Protein AF-A0A2D8UCQ5-F1 (afdb_monomer)

Mean predicted aligned error: 10.44 Å

Sequence (122 aa):
GGIGGFHECLVKYGGLVEGKDFWSERLPDDHPVFSSYFEFKGGAPTSTRGTSSNKNQNAWSYTTGHFIKDRLVGISFSLGLGFTESSDGQDKLRQMQMAINVIVYALTQEGSMTQRLMQMVN

Nearest PDB structures (foldseek):
  8sgc-assembly1_P  TM=3.216E-01  e=6.161E+00  Homo sapiens
  7ylx-assembly1_p  TM=2.493E-01  e=4.476E+00  Saccharomyces cerevisiae
  2dbc-assembly1_A  TM=2.271E-01  e=5.780E+00  Mus musculus
  8i6j-assembly1_Q  TM=2.380E-01  e=7.001E+00  Homo sapiens

Solvent-accessible surface area (backbone atoms only — not comparable to full-atom values): 7426 Å² total; per-residue (Å²): 130,60,68,76,84,44,42,67,53,38,37,75,76,60,72,43,45,80,82,73,36,30,49,73,46,69,55,59,49,81,40,62,53,31,53,52,72,51,82,36,89,79,18,76,80,72,59,84,85,69,100,67,98,51,100,77,65,64,63,48,80,49,41,31,34,28,32,47,69,92,36,81,78,44,75,38,48,78,71,52,90,59,89,60,88,62,94,51,71,68,56,54,53,56,52,51,47,49,52,51,8,48,51,47,32,62,43,61,37,92,86,18,70,55,44,54,51,56,64,71,76,109

pLDDT: mean 71.99, std 17.53, range [37.88, 93.0]

Foldseek 3Di:
DACVVCVCVCVVVVVDDEPAFKYKDFDAQPHCLCVLPDHDRRHQDDDDPDPDDDPPCPVFPGWMFIDGNNDGPDIDGSVGLPPPDDVDCVSPVSSVVSVVSNVSCQCPPPPHPNVVVVVVVD

Structure (mmCIF, N/CA/C/O backbone):
data_AF-A0A2D8UCQ5-F1
#
_entry.id   AF-A0A2D8UCQ5-F1
#
loop_
_atom_site.group_PDB
_atom_site.id
_atom_site.type_symbol
_atom_site.label_atom_id
_atom_site.label_alt_id
_atom_site.label_comp_id
_atom_site.label_asym_id
_atom_site.label_entity_id
_atom_site.label_seq_id
_atom_site.pdbx_PDB_ins_code
_atom_site.Cartn_x
_atom_site.Cartn_y
_atom_site.Cartn_z
_atom_site.occupancy
_atom_site.B_iso_or_equiv
_atom_site.auth_seq_id
_atom_site.auth_comp_id
_atom_site.auth_asym_id
_atom_site.auth_atom_id
_atom_site.pdbx_PDB_model_num
ATOM 1 N N . GLY A 1 1 ? 10.196 1.320 7.781 1.00 39.81 1 GLY A N 1
ATOM 2 C CA . GLY A 1 1 ? 9.464 2.135 8.765 1.00 39.81 1 GLY A CA 1
ATOM 3 C C . GLY A 1 1 ? 7.995 1.902 8.529 1.00 39.81 1 GLY A C 1
ATOM 4 O O . GLY A 1 1 ? 7.581 2.065 7.395 1.00 39.81 1 GLY A O 1
ATOM 5 N N . GLY A 1 2 ? 7.264 1.440 9.541 1.00 56.84 2 GLY A N 1
ATOM 6 C CA . GLY A 1 2 ? 5.843 1.088 9.429 1.00 56.84 2 GLY A CA 1
ATOM 7 C C . GLY A 1 2 ? 4.969 1.866 10.414 1.00 56.84 2 GLY A C 1
ATOM 8 O O . GLY A 1 2 ? 5.474 2.750 11.110 1.00 56.84 2 GLY A O 1
ATOM 9 N N . ILE A 1 3 ? 3.681 1.500 10.495 1.00 59.97 3 ILE A N 1
ATOM 10 C CA . ILE A 1 3 ? 2.649 2.080 11.389 1.00 59.97 3 ILE A CA 1
ATOM 11 C C .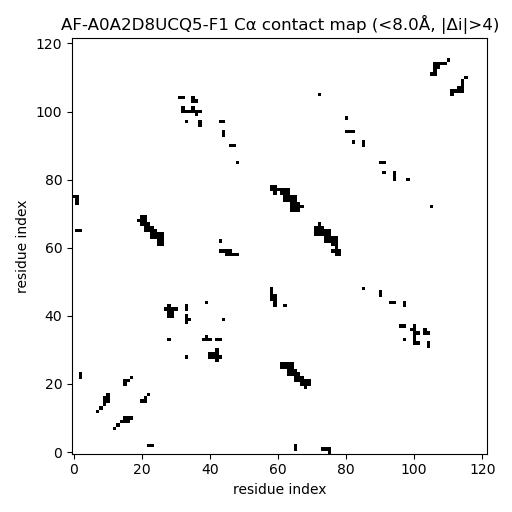 ILE A 1 3 ? 3.138 2.360 12.821 1.00 59.97 3 ILE A C 1
ATOM 13 O O . ILE A 1 3 ? 2.656 3.303 13.439 1.00 59.97 3 ILE A O 1
ATOM 17 N N . GLY A 1 4 ? 4.118 1.609 13.339 1.00 64.06 4 GLY A N 1
ATOM 18 C CA . GLY A 1 4 ? 4.691 1.818 14.674 1.00 64.06 4 GLY A CA 1
ATOM 19 C C . GLY A 1 4 ? 5.163 3.252 14.957 1.00 64.06 4 GLY A C 1
ATOM 20 O O . GLY A 1 4 ? 5.010 3.720 16.078 1.00 64.06 4 GLY A O 1
ATOM 21 N N . GLY A 1 5 ? 5.644 3.994 13.950 1.00 71.25 5 GLY A N 1
ATOM 22 C CA . GLY A 1 5 ? 6.020 5.409 14.115 1.00 71.25 5 GLY A CA 1
ATOM 23 C C . GLY A 1 5 ? 4.834 6.366 14.300 1.00 71.25 5 GLY A C 1
ATOM 24 O O . GLY A 1 5 ? 5.012 7.484 14.770 1.00 71.25 5 GLY A O 1
ATOM 25 N N . PHE A 1 6 ? 3.625 5.924 13.953 1.00 78.19 6 PHE A N 1
ATOM 26 C CA . PHE A 1 6 ? 2.377 6.676 14.090 1.00 78.19 6 PHE A CA 1
ATOM 27 C C . PHE A 1 6 ? 1.466 6.102 15.179 1.00 78.19 6 PHE A C 1
ATOM 29 O O . PHE A 1 6 ? 0.379 6.636 15.382 1.00 78.19 6 PHE A O 1
ATOM 36 N N . HIS A 1 7 ? 1.887 5.046 15.885 1.00 84.56 7 HIS A N 1
ATOM 37 C CA . HIS A 1 7 ? 1.057 4.340 16.862 1.00 84.56 7 HIS A CA 1
ATOM 38 C C . HIS A 1 7 ? 0.501 5.288 17.933 1.00 84.56 7 HIS A C 1
ATOM 40 O O . HIS A 1 7 ? -0.712 5.335 18.130 1.00 84.56 7 HIS A O 1
ATOM 46 N N . GLU A 1 8 ? 1.359 6.104 18.564 1.00 84.94 8 GLU A N 1
ATOM 47 C CA . GLU A 1 8 ? 0.907 7.085 19.563 1.00 84.94 8 GLU A CA 1
ATOM 48 C C . GLU A 1 8 ? -0.153 8.017 18.970 1.00 84.94 8 GLU A C 1
ATOM 50 O O . GLU A 1 8 ? -1.185 8.260 19.592 1.00 84.94 8 GLU A O 1
ATOM 55 N N . CYS A 1 9 ? 0.058 8.496 17.745 1.00 85.62 9 CYS A N 1
ATOM 56 C CA . CYS A 1 9 ? -0.873 9.412 17.107 1.00 85.62 9 CYS A CA 1
ATOM 57 C C . CYS A 1 9 ? -2.221 8.757 16.783 1.00 85.62 9 CYS A C 1
ATOM 59 O O . CYS A 1 9 ? -3.266 9.369 17.001 1.00 85.62 9 CYS A O 1
ATOM 61 N N . LEU A 1 10 ? -2.209 7.516 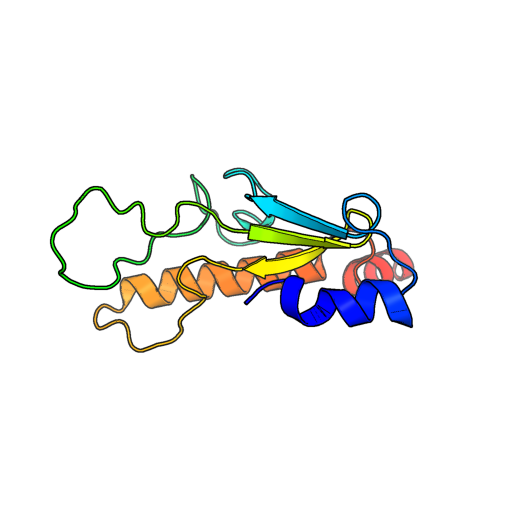16.290 1.00 87.25 10 LEU A N 1
ATOM 62 C CA . LEU A 1 10 ? -3.416 6.763 15.946 1.00 87.25 10 LEU A CA 1
ATOM 63 C C . LEU A 1 10 ? -4.267 6.472 17.186 1.00 87.25 10 LEU A C 1
ATOM 65 O O . LEU A 1 10 ? -5.486 6.635 17.139 1.00 87.25 10 LEU A O 1
ATOM 69 N N . VAL A 1 11 ? -3.630 6.118 18.302 1.00 90.94 11 VAL A N 1
ATOM 70 C CA . VAL A 1 11 ? -4.325 5.843 19.564 1.00 90.94 11 VAL A CA 1
ATOM 71 C C . VAL A 1 11 ? -4.794 7.140 20.225 1.00 90.94 11 VAL A C 1
ATOM 73 O O . VAL A 1 11 ? -5.982 7.319 20.480 1.00 90.94 11 VAL A O 1
ATOM 76 N N . LYS A 1 12 ? -3.877 8.079 20.476 1.00 89.06 12 LYS A N 1
ATOM 77 C CA . LYS A 1 12 ? -4.130 9.272 21.299 1.00 89.06 12 LYS A CA 1
ATOM 78 C C . LYS A 1 12 ? -4.951 10.343 20.590 1.00 89.06 12 LYS A C 1
ATOM 80 O O . LYS A 1 12 ? -5.782 10.984 21.226 1.00 89.06 12 LYS A O 1
ATOM 85 N N . TYR A 1 13 ? -4.707 10.557 19.299 1.00 89.69 13 TYR A N 1
ATOM 86 C CA . TYR A 1 13 ? -5.376 11.607 18.521 1.00 89.69 13 TYR A CA 1
ATOM 87 C C . TYR A 1 13 ? -6.405 11.043 17.540 1.00 89.69 13 TYR A C 1
ATOM 89 O O . TYR A 1 13 ? -7.387 11.715 17.238 1.00 89.69 13 TYR A O 1
ATOM 97 N N . GLY A 1 14 ? -6.206 9.815 17.057 1.00 86.06 14 GLY A N 1
ATOM 98 C CA . GLY A 1 14 ? -7.158 9.130 16.182 1.00 86.06 14 GLY A CA 1
ATOM 99 C C . GLY A 1 14 ? -8.271 8.381 16.920 1.00 86.06 14 GLY A C 1
ATOM 100 O O . GLY A 1 14 ? -9.279 8.053 16.296 1.00 86.06 14 GLY A O 1
ATOM 101 N N . GLY A 1 15 ? -8.102 8.101 18.220 1.00 91.69 15 GLY A N 1
ATOM 102 C CA . GLY A 1 15 ? -9.046 7.300 19.006 1.00 91.69 15 GLY A CA 1
ATOM 103 C C . GLY A 1 15 ? -9.179 5.856 18.510 1.00 91.69 15 GLY A C 1
ATOM 104 O O . GLY A 1 15 ? -10.229 5.244 18.694 1.00 91.69 15 GLY A O 1
ATOM 105 N N . LEU A 1 16 ? -8.153 5.339 17.828 1.00 92.94 16 LEU A N 1
ATOM 106 C CA . LEU A 1 16 ? -8.155 4.017 17.207 1.00 92.94 16 LEU A CA 1
ATOM 107 C C . LEU A 1 16 ? -7.527 2.971 18.133 1.00 92.94 16 LEU A C 1
ATOM 109 O O . LEU A 1 16 ? -6.592 3.266 18.876 1.00 92.94 16 LEU A O 1
ATOM 113 N N . VAL A 1 17 ? -8.001 1.731 18.043 1.00 91.88 17 VAL A N 1
ATOM 114 C CA . VAL A 1 17 ? -7.488 0.597 18.822 1.00 91.88 17 VAL A CA 1
ATOM 115 C C . VAL A 1 17 ? -6.656 -0.330 17.934 1.00 91.88 17 VAL A C 1
ATOM 117 O O . VAL A 1 17 ? -7.116 -0.774 16.882 1.00 91.88 17 VAL A O 1
ATOM 120 N N . GLU A 1 18 ? -5.432 -0.653 18.357 1.00 89.25 18 GLU A N 1
ATOM 121 C CA . GLU A 1 18 ? -4.577 -1.613 17.645 1.00 89.25 18 GLU A CA 1
ATOM 122 C C . GLU A 1 18 ? -5.216 -3.008 17.611 1.00 89.25 18 GLU A C 1
ATOM 124 O O . GLU A 1 18 ? -5.843 -3.446 18.575 1.00 89.25 18 GLU A O 1
ATOM 129 N N . GLY A 1 19 ? -5.089 -3.704 16.482 1.00 88.38 19 GLY A N 1
ATOM 130 C CA . GLY A 1 19 ? -5.680 -5.025 16.258 1.00 88.38 19 GLY A CA 1
ATOM 131 C C . GLY A 1 19 ? -7.189 -5.007 15.993 1.00 88.38 19 GLY A C 1
ATOM 132 O O . GLY A 1 19 ? -7.745 -6.040 15.636 1.00 88.38 19 GLY A O 1
ATOM 133 N N . LYS A 1 20 ? -7.848 -3.849 16.133 1.00 90.69 20 LYS A N 1
ATOM 134 C CA . LYS A 1 20 ? -9.257 -3.649 15.773 1.00 90.69 20 LYS A CA 1
ATOM 135 C C . LYS A 1 20 ? -9.406 -2.633 14.647 1.00 90.69 20 LYS A C 1
ATOM 137 O O . LYS A 1 20 ? -9.960 -2.938 13.602 1.00 90.69 20 LYS A O 1
ATOM 142 N N . ASP A 1 21 ? -8.923 -1.418 14.876 1.00 92.19 21 ASP A N 1
ATOM 143 C CA . ASP A 1 21 ? -9.068 -0.301 13.948 1.00 92.19 21 ASP A CA 1
ATOM 144 C C . ASP A 1 21 ? -7.819 -0.092 13.095 1.00 92.19 21 ASP A C 1
ATOM 146 O O . ASP A 1 21 ? -7.905 0.528 12.040 1.00 92.19 21 ASP A O 1
ATOM 150 N N . PHE A 1 22 ? -6.655 -0.575 13.535 1.00 93.00 22 PHE A N 1
ATOM 151 C CA . PHE A 1 22 ? -5.442 -0.576 12.725 1.00 93.00 22 PHE A CA 1
ATOM 152 C C . PHE A 1 22 ? -4.548 -1.770 13.049 1.00 93.00 22 PHE A C 1
ATOM 154 O O . PHE A 1 22 ? -4.457 -2.197 14.199 1.00 93.00 22 PHE A O 1
ATOM 161 N N . TRP A 1 23 ? -3.873 -2.305 12.036 1.00 91.75 23 TRP A N 1
ATOM 162 C CA . TRP A 1 23 ? -2.909 -3.394 12.188 1.00 91.75 23 TRP A CA 1
ATOM 163 C C . TRP A 1 23 ? -1.929 -3.408 11.015 1.00 91.75 23 TRP A C 1
ATOM 165 O O . TRP A 1 23 ? -2.022 -2.621 10.070 1.00 91.75 23 TRP A O 1
ATOM 175 N N . SER A 1 24 ? -0.934 -4.282 11.103 1.00 89.12 24 SER A N 1
ATOM 176 C CA . SER A 1 24 ? -0.008 -4.550 10.010 1.00 89.12 24 SER A CA 1
ATOM 177 C C . SER A 1 24 ? 0.080 -6.046 9.788 1.00 89.12 24 SER A C 1
ATOM 179 O O . SER A 1 24 ? 0.202 -6.802 10.748 1.00 89.12 24 SER A O 1
ATOM 181 N N . GLU A 1 25 ? 0.058 -6.470 8.535 1.00 87.44 25 GLU A N 1
ATOM 182 C CA . GLU A 1 25 ? 0.143 -7.884 8.184 1.00 87.44 25 GLU A CA 1
ATOM 183 C C . GLU A 1 25 ? 0.898 -8.081 6.878 1.00 87.44 25 GLU A C 1
ATOM 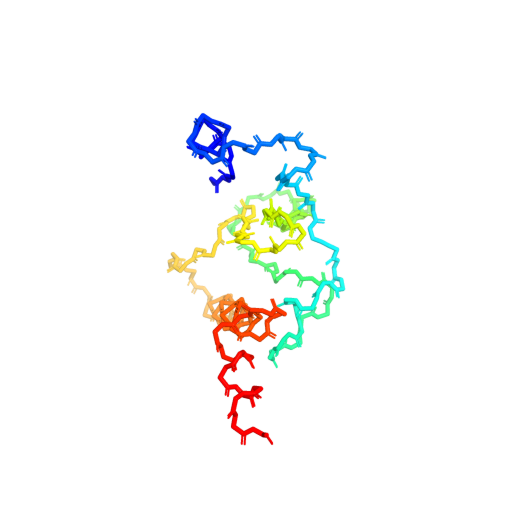185 O O . GLU A 1 25 ? 1.124 -7.143 6.111 1.00 87.44 25 GLU A O 1
ATOM 190 N N . ARG A 1 26 ? 1.324 -9.317 6.628 1.00 84.75 26 ARG A N 1
ATOM 191 C CA . ARG A 1 26 ? 1.906 -9.679 5.341 1.00 84.75 26 ARG A CA 1
ATOM 192 C C . ARG A 1 26 ? 0.804 -9.631 4.282 1.00 84.75 26 ARG A C 1
ATOM 194 O O . ARG A 1 26 ? -0.193 -10.331 4.418 1.00 84.75 26 ARG A O 1
ATOM 201 N N . LEU A 1 27 ? 1.025 -8.874 3.211 1.00 86.00 27 LEU A N 1
ATOM 202 C CA . LEU A 1 27 ? 0.177 -8.956 2.030 1.00 86.00 27 LEU A CA 1
ATOM 203 C C . LEU A 1 27 ? 0.353 -10.332 1.376 1.00 86.00 27 LEU A C 1
ATOM 205 O O . LEU A 1 27 ? 1.500 -10.755 1.173 1.00 86.00 27 LEU A O 1
ATOM 209 N N . PRO A 1 28 ? -0.745 -11.030 1.055 1.00 84.69 28 PRO A N 1
ATOM 210 C CA . PRO A 1 28 ? -0.664 -12.299 0.356 1.00 84.69 28 PRO A CA 1
ATOM 211 C C . PRO A 1 28 ? -0.167 -12.079 -1.080 1.00 84.69 28 PRO A C 1
ATOM 213 O O . PRO A 1 28 ? -0.308 -10.992 -1.644 1.00 84.69 28 PRO A O 1
ATOM 216 N N . ASP A 1 29 ? 0.458 -13.096 -1.671 1.00 80.88 29 ASP A N 1
ATOM 217 C CA . ASP A 1 29 ? 1.139 -12.968 -2.970 1.00 80.88 29 ASP A CA 1
ATOM 218 C C . ASP A 1 29 ? 0.156 -12.714 -4.138 1.00 80.88 29 ASP A C 1
ATOM 220 O O . ASP A 1 29 ? 0.565 -12.274 -5.212 1.00 80.88 29 ASP A O 1
ATOM 224 N N . ASP A 1 30 ? -1.139 -12.953 -3.918 1.00 82.88 30 ASP A N 1
ATOM 225 C CA . ASP A 1 30 ? -2.265 -12.683 -4.818 1.00 82.88 30 ASP A CA 1
ATOM 226 C C . ASP A 1 30 ? -2.976 -11.345 -4.532 1.00 82.88 30 ASP A C 1
ATOM 228 O O . ASP A 1 30 ? -3.997 -11.039 -5.150 1.00 82.88 30 ASP A O 1
ATOM 232 N N . HIS A 1 31 ? -2.452 -10.520 -3.618 1.00 87.19 31 HIS A N 1
ATOM 233 C CA . HIS A 1 31 ? -3.067 -9.241 -3.280 1.00 87.19 31 HIS A CA 1
ATOM 234 C C . HIS A 1 31 ? -3.198 -8.344 -4.532 1.00 87.19 31 HIS A C 1
ATOM 236 O O . HIS A 1 31 ? -2.210 -8.175 -5.255 1.00 87.19 31 HIS A O 1
ATOM 242 N N . PRO A 1 32 ? -4.344 -7.664 -4.766 1.00 90.06 32 PRO A N 1
ATOM 243 C CA . PRO A 1 32 ? -4.598 -6.929 -6.014 1.00 90.06 32 PRO A CA 1
ATOM 244 C C . PRO A 1 32 ? -3.588 -5.821 -6.336 1.00 90.06 32 PRO A C 1
ATOM 246 O O . PRO A 1 32 ? -3.445 -5.410 -7.484 1.00 90.06 32 PRO A O 1
ATOM 249 N N . VAL A 1 33 ? -2.847 -5.336 -5.337 1.00 88.56 33 VAL A N 1
ATOM 250 C CA . VAL A 1 33 ? -1.732 -4.398 -5.549 1.00 88.56 33 VAL A CA 1
ATOM 251 C C . VAL A 1 33 ? -0.626 -4.980 -6.441 1.00 88.56 33 VAL A C 1
ATOM 253 O O . VAL A 1 33 ? 0.098 -4.229 -7.078 1.00 88.56 33 VAL A O 1
ATOM 256 N N . PHE A 1 34 ? -0.477 -6.300 -6.532 1.00 86.94 34 PHE A N 1
ATOM 257 C CA . PHE A 1 34 ? 0.519 -6.941 -7.394 1.00 86.94 34 PHE A CA 1
ATOM 258 C C . PHE A 1 34 ? 0.031 -7.136 -8.835 1.00 86.94 34 PHE A C 1
ATOM 260 O O . PHE A 1 34 ? 0.815 -7.523 -9.697 1.00 86.94 34 PHE A O 1
ATOM 267 N N . SER A 1 35 ? -1.231 -6.816 -9.125 1.00 88.94 35 SER A N 1
ATOM 268 C CA . SER A 1 35 ? -1.840 -6.983 -10.448 1.00 88.94 35 SER A CA 1
ATOM 269 C C . SER A 1 35 ? -2.700 -5.792 -10.885 1.00 88.94 35 SER A C 1
ATOM 271 O O . SER A 1 35 ? -3.468 -5.910 -11.835 1.00 88.94 35 SER A O 1
ATOM 273 N N . SER A 1 36 ? -2.612 -4.648 -10.200 1.00 88.75 36 SER A N 1
ATOM 274 C CA . SER A 1 36 ? -3.497 -3.495 -10.430 1.00 88.75 36 SER A CA 1
ATOM 275 C C . SER A 1 36 ? -3.267 -2.796 -11.774 1.00 88.75 36 SER A C 1
ATOM 277 O O . SER A 1 36 ? -4.189 -2.179 -12.301 1.00 88.75 36 SER A O 1
ATOM 279 N N . TYR A 1 37 ? -2.056 -2.881 -12.333 1.00 91.31 37 TYR A N 1
ATOM 280 C CA . TYR A 1 37 ? -1.740 -2.369 -13.670 1.00 91.31 37 TYR A CA 1
ATOM 281 C C . TYR A 1 37 ? -0.762 -3.289 -14.413 1.00 91.31 37 TYR A C 1
ATOM 283 O O . TYR A 1 37 ? -1.072 -3.791 -15.490 1.00 91.31 37 TYR A O 1
ATOM 291 N N . PHE A 1 38 ? 0.400 -3.566 -13.820 1.00 88.69 38 PHE A N 1
ATOM 292 C CA . PHE A 1 38 ? 1.325 -4.610 -14.257 1.00 88.69 38 PHE A CA 1
ATOM 293 C C . PHE A 1 38 ? 1.096 -5.898 -13.467 1.00 88.69 38 PHE A C 1
ATOM 295 O O . PHE A 1 38 ? 0.802 -5.850 -12.274 1.00 88.69 38 PHE A O 1
ATOM 302 N N . GLU A 1 39 ? 1.287 -7.046 -14.112 1.00 85.69 39 GLU A N 1
ATOM 303 C CA . GLU A 1 39 ? 1.142 -8.356 -13.476 1.00 85.69 39 GLU A CA 1
ATOM 304 C C . GLU A 1 39 ? 2.466 -8.826 -12.848 1.00 85.69 39 GLU A C 1
ATOM 306 O O . GLU A 1 39 ? 3.455 -9.070 -13.547 1.00 85.69 39 GLU A O 1
ATOM 311 N N . PHE A 1 40 ? 2.474 -9.002 -11.526 1.00 77.00 40 PHE A N 1
ATOM 312 C CA . PHE A 1 40 ? 3.569 -9.615 -10.775 1.00 77.00 40 PHE A CA 1
ATOM 313 C C . PHE A 1 40 ? 3.135 -10.977 -10.222 1.00 77.00 40 PHE A C 1
ATOM 315 O O . PHE A 1 40 ? 2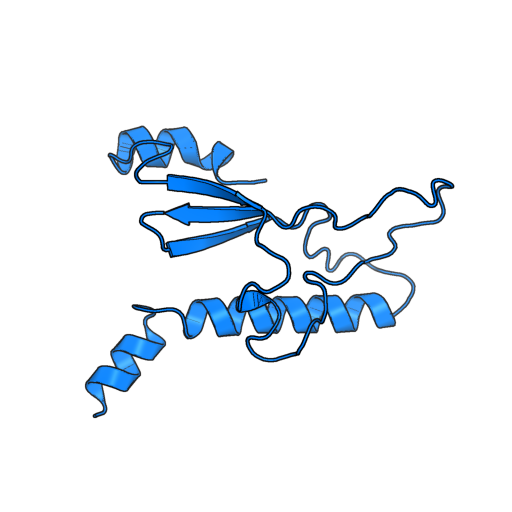.605 -11.094 -9.117 1.00 77.00 40 PHE A O 1
ATOM 322 N N . LYS A 1 41 ? 3.362 -12.035 -11.010 1.00 71.19 41 LYS A N 1
ATOM 323 C CA . LYS A 1 41 ? 3.075 -13.416 -10.595 1.00 71.19 41 LYS A CA 1
ATOM 324 C C . LYS A 1 41 ? 3.994 -13.813 -9.436 1.00 71.19 41 LYS A C 1
ATOM 326 O O . LYS A 1 41 ? 5.207 -13.881 -9.623 1.00 71.19 41 LYS A O 1
ATOM 331 N N . GLY A 1 42 ? 3.407 -14.099 -8.273 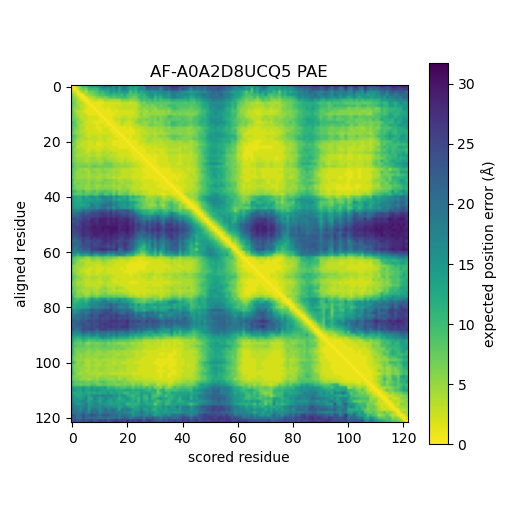1.00 65.38 42 GLY A N 1
ATOM 332 C CA . GLY A 1 42 ? 4.138 -14.492 -7.062 1.00 65.38 42 GLY A CA 1
ATOM 333 C C . GLY A 1 42 ? 4.452 -13.347 -6.091 1.00 65.38 42 GLY A C 1
ATOM 334 O O . GLY A 1 42 ? 5.314 -13.517 -5.234 1.00 65.38 42 GLY A O 1
ATOM 335 N N . GLY A 1 43 ? 3.772 -12.201 -6.207 1.00 65.94 43 GLY A N 1
ATOM 336 C CA . GLY A 1 43 ? 3.884 -11.094 -5.255 1.00 65.94 43 GLY A CA 1
ATOM 337 C C . GLY A 1 43 ? 4.965 -10.071 -5.610 1.00 65.94 43 GLY A C 1
ATOM 338 O O . GLY A 1 43 ? 5.315 -9.879 -6.775 1.00 65.94 43 GLY A O 1
ATOM 339 N N . ALA A 1 44 ? 5.472 -9.352 -4.605 1.00 63.59 44 ALA A N 1
ATOM 340 C CA . ALA A 1 44 ? 6.397 -8.240 -4.823 1.00 63.59 44 ALA A CA 1
ATOM 341 C C . ALA A 1 44 ? 7.689 -8.669 -5.560 1.00 63.59 44 ALA A C 1
ATOM 343 O O . ALA A 1 44 ? 8.263 -9.713 -5.245 1.00 63.59 44 ALA A O 1
ATOM 344 N N . PRO A 1 45 ? 8.188 -7.859 -6.516 1.00 57.19 45 PRO A N 1
ATOM 345 C CA . PRO A 1 45 ? 9.361 -8.210 -7.312 1.00 57.19 45 PRO A CA 1
ATOM 346 C C . PRO A 1 45 ? 10.629 -8.308 -6.465 1.00 57.19 45 PRO A C 1
ATOM 348 O O . PRO A 1 45 ? 10.934 -7.400 -5.698 1.00 57.19 45 PRO A O 1
ATOM 351 N N . THR A 1 46 ? 11.423 -9.361 -6.671 1.00 54.69 46 THR A N 1
ATOM 352 C CA . THR A 1 46 ? 12.690 -9.545 -5.962 1.00 54.69 46 THR A CA 1
ATOM 353 C C . THR A 1 46 ? 13.824 -8.700 -6.551 1.00 54.69 46 THR A C 1
ATOM 355 O O . THR A 1 46 ? 14.381 -9.071 -7.577 1.00 54.69 46 THR A O 1
ATOM 358 N N . SER A 1 47 ? 14.208 -7.590 -5.919 1.00 46.00 47 SER A N 1
ATOM 359 C CA . SER A 1 47 ? 15.521 -6.962 -6.134 1.00 46.00 47 SER A CA 1
ATOM 360 C C . SER A 1 47 ? 16.647 -7.799 -5.523 1.00 46.00 47 SER A C 1
ATOM 362 O O . SER A 1 47 ? 16.573 -8.241 -4.371 1.00 46.00 47 SER A O 1
ATOM 364 N N . THR A 1 48 ? 17.713 -7.993 -6.297 1.00 43.78 48 THR A N 1
ATOM 365 C CA . THR A 1 48 ? 18.899 -8.738 -5.863 1.00 43.78 48 THR A CA 1
ATOM 366 C C . THR A 1 48 ? 19.910 -7.730 -5.333 1.00 43.78 48 THR A C 1
ATOM 368 O O . THR A 1 48 ? 20.804 -7.284 -6.047 1.00 43.78 48 THR A O 1
ATOM 371 N N . ARG A 1 49 ? 19.757 -7.285 -4.082 1.00 40.91 49 ARG A N 1
ATOM 372 C CA . ARG A 1 49 ? 20.708 -6.329 -3.499 1.00 40.91 49 ARG A CA 1
ATOM 373 C C . ARG A 1 49 ? 22.013 -7.040 -3.122 1.00 40.91 49 ARG A C 1
ATOM 375 O O . ARG A 1 49 ? 22.188 -7.448 -1.985 1.00 40.91 49 ARG A O 1
ATOM 382 N N . GLY A 1 50 ? 22.933 -7.119 -4.080 1.00 38.12 50 GLY A N 1
ATOM 383 C CA . GLY A 1 50 ? 24.366 -7.271 -3.838 1.00 38.12 50 GLY A CA 1
ATOM 384 C C . GLY A 1 50 ? 24.863 -8.681 -3.504 1.00 38.12 50 GLY A C 1
ATOM 385 O O . GLY A 1 50 ? 24.281 -9.444 -2.743 1.00 38.12 50 GLY A O 1
ATOM 386 N N . THR A 1 51 ? 26.012 -8.991 -4.087 1.00 37.88 51 THR A N 1
ATOM 387 C CA . THR A 1 51 ? 26.864 -10.165 -3.898 1.00 37.88 51 THR A CA 1
ATOM 388 C C . THR A 1 51 ? 27.285 -10.372 -2.435 1.00 37.88 51 THR A C 1
ATOM 390 O O . THR A 1 51 ? 28.405 -10.053 -2.047 1.00 37.88 51 THR A O 1
ATOM 393 N N . SER A 1 52 ? 26.415 -10.942 -1.605 1.00 39.16 52 SER A N 1
ATOM 394 C CA . SER A 1 52 ? 26.794 -11.507 -0.305 1.00 39.16 52 SER A CA 1
ATOM 395 C C . SER A 1 52 ? 26.067 -12.831 -0.065 1.00 39.16 52 SER A C 1
ATOM 397 O O . SER A 1 52 ? 25.085 -12.940 0.656 1.00 39.16 52 SER A O 1
ATOM 399 N N . SER A 1 53 ? 26.577 -13.858 -0.746 1.00 42.03 53 SER A N 1
ATOM 400 C CA . SER A 1 53 ? 26.729 -15.249 -0.295 1.00 42.03 53 SER A CA 1
ATOM 401 C C . SER A 1 53 ? 25.767 -15.786 0.774 1.00 42.03 53 SER A C 1
ATOM 403 O O . SER A 1 53 ? 26.206 -16.379 1.751 1.00 42.03 53 SER A O 1
ATOM 405 N N . ASN A 1 54 ? 24.460 -15.657 0.569 1.00 40.00 54 ASN A N 1
ATOM 406 C CA . ASN A 1 54 ? 23.460 -16.530 1.173 1.00 40.00 54 ASN A CA 1
ATOM 407 C C . ASN A 1 54 ? 22.298 -16.671 0.191 1.00 40.00 54 ASN A C 1
ATOM 409 O O . ASN A 1 54 ? 21.337 -15.908 0.220 1.00 40.00 54 ASN A O 1
ATOM 413 N N . LYS A 1 55 ? 22.374 -17.694 -0.668 1.00 43.00 55 LYS A N 1
ATOM 414 C CA . LYS A 1 55 ? 21.346 -18.070 -1.663 1.00 43.00 55 LYS A CA 1
ATOM 415 C C . LYS A 1 55 ? 19.956 -18.388 -1.064 1.00 43.00 55 LYS A C 1
ATOM 417 O O . LYS A 1 55 ? 19.053 -18.730 -1.811 1.00 43.00 55 LYS A O 1
ATOM 422 N N . ASN A 1 56 ? 19.793 -18.265 0.256 1.00 40.88 56 ASN A N 1
ATOM 423 C CA . ASN A 1 56 ? 18.553 -18.472 1.009 1.00 40.88 56 ASN A CA 1
ATOM 424 C C . ASN A 1 56 ? 17.945 -17.179 1.577 1.00 40.88 56 ASN A C 1
ATOM 426 O O . ASN A 1 56 ? 16.949 -17.239 2.296 1.00 40.88 56 ASN A O 1
ATOM 430 N N . GLN A 1 57 ? 18.507 -16.003 1.288 1.00 44.22 57 GLN A N 1
ATOM 431 C CA . GLN A 1 57 ? 17.831 -14.753 1.617 1.00 44.22 57 GLN A CA 1
ATOM 432 C C . GLN A 1 57 ? 16.806 -14.446 0.527 1.00 44.22 57 GLN A C 1
ATOM 434 O O . GLN A 1 57 ? 17.095 -13.778 -0.460 1.00 44.22 57 GLN A O 1
ATOM 439 N N . ASN A 1 58 ? 15.596 -14.974 0.724 1.00 45.56 58 ASN A N 1
ATOM 440 C CA . ASN A 1 58 ? 14.356 -14.566 0.069 1.00 45.56 58 ASN A CA 1
ATOM 441 C C . ASN A 1 58 ? 14.159 -13.053 0.263 1.00 45.56 58 ASN A C 1
ATOM 443 O O . ASN A 1 58 ? 13.454 -12.605 1.171 1.00 45.56 58 ASN A O 1
ATOM 447 N N . ALA A 1 59 ? 14.835 -12.247 -0.548 1.00 43.47 59 ALA A N 1
ATOM 448 C CA . ALA A 1 59 ? 15.090 -10.845 -0.250 1.00 43.47 59 ALA A CA 1
ATOM 449 C C . ALA A 1 59 ? 13.825 -9.954 -0.297 1.00 43.47 59 ALA A C 1
ATOM 451 O O . ALA A 1 59 ? 13.919 -8.756 -0.080 1.00 43.47 59 ALA A O 1
ATOM 452 N N . TRP A 1 60 ? 12.633 -10.526 -0.514 1.00 51.66 60 TRP A N 1
ATOM 453 C CA . TRP A 1 60 ? 11.315 -9.871 -0.461 1.00 51.66 60 TRP A CA 1
ATOM 454 C C . TRP A 1 60 ? 10.269 -10.693 0.311 1.00 51.66 60 TRP A C 1
ATOM 456 O O . TRP A 1 60 ? 9.081 -10.615 0.023 1.00 51.66 60 TRP A O 1
ATOM 466 N N . SER A 1 61 ? 10.694 -11.504 1.291 1.00 50.09 61 SER A N 1
ATOM 467 C CA . SER A 1 61 ? 9.831 -12.518 1.933 1.00 50.09 61 SER A CA 1
ATOM 468 C C . SER A 1 61 ? 8.514 -11.998 2.513 1.00 50.09 61 SER A C 1
ATOM 470 O O . SER A 1 61 ? 7.577 -12.778 2.647 1.00 50.09 61 SER A O 1
ATOM 472 N N . TYR A 1 62 ? 8.424 -10.715 2.876 1.00 59.06 62 TYR A N 1
ATOM 473 C CA . TYR A 1 62 ? 7.226 -10.153 3.492 1.00 59.06 62 TYR A CA 1
ATOM 474 C C . TYR A 1 62 ? 7.035 -8.701 3.033 1.00 59.06 62 TYR A C 1
ATOM 476 O O . TYR A 1 62 ? 7.742 -7.800 3.483 1.00 59.06 62 TYR A O 1
ATOM 484 N N . THR A 1 63 ? 6.080 -8.467 2.129 1.00 77.00 63 THR A N 1
ATOM 485 C CA . THR A 1 63 ? 5.531 -7.120 1.916 1.00 77.00 63 THR A CA 1
ATOM 486 C C . THR A 1 63 ? 4.507 -6.879 3.010 1.00 77.00 63 THR A C 1
ATOM 488 O O . THR A 1 63 ? 3.525 -7.611 3.091 1.00 77.00 63 THR A O 1
ATOM 491 N N . THR A 1 64 ? 4.740 -5.898 3.876 1.00 83.38 64 THR A N 1
ATOM 492 C CA . THR A 1 64 ? 3.829 -5.606 4.985 1.00 83.38 64 THR A CA 1
ATOM 493 C C . THR A 1 64 ? 2.844 -4.527 4.567 1.00 83.38 64 THR A C 1
ATOM 495 O O . THR A 1 64 ? 3.235 -3.395 4.281 1.00 83.38 64 THR A O 1
ATOM 498 N N . GLY A 1 65 ? 1.566 -4.882 4.547 1.00 88.19 65 GLY A N 1
ATOM 499 C CA . GLY A 1 65 ? 0.464 -3.945 4.432 1.00 88.19 65 GLY A CA 1
ATOM 500 C C . GLY A 1 65 ? 0.159 -3.312 5.782 1.00 88.19 65 GLY A C 1
ATOM 501 O O . GLY A 1 65 ? 0.273 -3.944 6.832 1.00 88.19 65 GLY A O 1
ATOM 502 N N . HIS A 1 66 ? -0.214 -2.044 5.744 1.00 90.38 66 HIS A N 1
ATOM 503 C CA . HIS A 1 66 ? -0.598 -1.242 6.892 1.00 90.38 66 HIS A CA 1
ATOM 504 C C . HIS A 1 66 ? -2.058 -0.842 6.726 1.00 90.38 66 HIS A C 1
ATOM 506 O O . HIS A 1 66 ? -2.386 -0.126 5.777 1.00 90.38 66 HIS A O 1
ATOM 512 N N . PHE A 1 67 ? -2.915 -1.304 7.632 1.00 91.44 67 PHE A N 1
ATOM 513 C CA . PHE A 1 67 ? -4.359 -1.152 7.522 1.00 91.44 67 PHE A CA 1
ATOM 514 C C . PHE A 1 67 ? -4.901 -0.211 8.589 1.00 91.44 67 PHE A C 1
ATOM 516 O O . PHE A 1 67 ? -4.465 -0.250 9.739 1.00 91.44 67 PHE A O 1
ATOM 523 N N . ILE A 1 68 ? -5.863 0.623 8.198 1.00 91.56 68 ILE A N 1
ATOM 524 C CA . ILE A 1 68 ? -6.719 1.392 9.104 1.00 91.56 68 ILE A CA 1
ATOM 525 C C . ILE A 1 68 ? -8.161 1.184 8.647 1.00 91.56 68 ILE A C 1
ATOM 527 O O . ILE A 1 68 ? -8.487 1.535 7.515 1.00 91.56 68 ILE A O 1
ATOM 531 N N . LYS A 1 69 ? -9.022 0.650 9.519 1.00 90.75 69 LYS A N 1
ATOM 532 C CA . LYS A 1 69 ? -10.435 0.335 9.242 1.00 90.75 69 LYS A CA 1
ATOM 533 C C . LYS A 1 69 ? -10.598 -0.429 7.921 1.00 90.75 69 LYS A C 1
ATOM 535 O O . LYS A 1 69 ? -11.229 0.072 6.995 1.00 90.75 69 LYS A O 1
ATOM 540 N N . ASP A 1 70 ? -9.91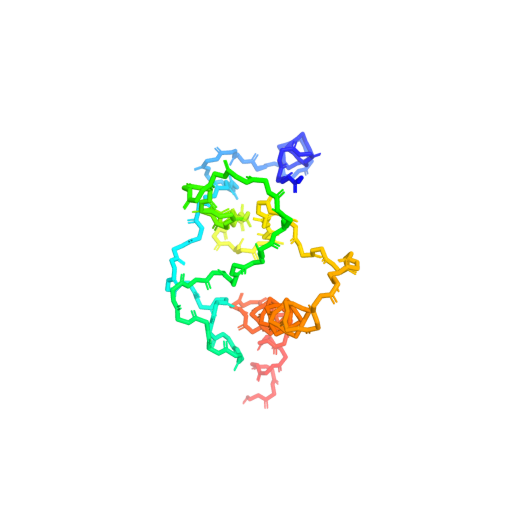3 -1.567 7.811 1.00 88.81 70 ASP A N 1
ATOM 541 C CA . ASP A 1 70 ? -9.887 -2.450 6.629 1.00 88.81 70 ASP A CA 1
ATOM 542 C C . ASP A 1 70 ? -9.286 -1.846 5.351 1.00 88.81 70 ASP A C 1
ATOM 544 O O . ASP A 1 70 ? -9.155 -2.519 4.330 1.00 88.81 70 ASP A O 1
ATOM 548 N N . ARG A 1 71 ? -8.840 -0.588 5.393 1.00 89.69 71 ARG A N 1
ATOM 549 C CA . ARG A 1 71 ? -8.242 0.081 4.245 1.00 89.69 71 ARG A CA 1
ATOM 550 C C . ARG A 1 71 ? -6.728 -0.011 4.286 1.00 89.69 71 ARG A C 1
ATOM 552 O O . ARG A 1 71 ? -6.105 0.409 5.260 1.00 89.69 71 ARG A O 1
ATOM 559 N N . LEU A 1 72 ? -6.130 -0.462 3.186 1.00 90.75 72 LEU A N 1
ATOM 560 C CA . LEU A 1 72 ? -4.684 -0.423 2.996 1.00 90.75 72 LEU A CA 1
ATOM 561 C C . LEU A 1 72 ? -4.222 1.033 2.812 1.00 90.75 72 LEU A C 1
ATOM 563 O O . LEU A 1 72 ? -4.466 1.656 1.778 1.00 90.75 72 LEU A O 1
ATOM 567 N N . VAL A 1 73 ? -3.555 1.582 3.826 1.00 89.50 73 VAL A N 1
ATOM 568 C CA . VAL A 1 73 ? -3.086 2.980 3.853 1.00 89.50 73 VAL A CA 1
ATOM 569 C C . VAL A 1 73 ? -1.590 3.119 3.603 1.00 89.50 73 VAL A C 1
ATOM 571 O O . VAL A 1 73 ? -1.113 4.206 3.285 1.00 89.50 73 VAL A O 1
ATOM 574 N N . GLY A 1 74 ? -0.838 2.032 3.737 1.00 86.38 74 GLY A N 1
ATOM 575 C CA . GLY A 1 74 ? 0.599 2.039 3.524 1.00 86.38 74 GLY A CA 1
ATOM 576 C C . GLY A 1 74 ? 1.131 0.655 3.210 1.00 86.38 74 GLY A C 1
ATOM 577 O O . GLY A 1 74 ? 0.536 -0.358 3.572 1.00 86.38 74 GLY A O 1
ATOM 578 N N . ILE A 1 75 ? 2.274 0.621 2.537 1.00 84.56 75 ILE A N 1
ATOM 579 C CA . ILE A 1 75 ? 2.975 -0.616 2.216 1.00 84.56 75 ILE A CA 1
ATOM 580 C C . ILE A 1 75 ? 4.442 -0.423 2.571 1.00 84.56 75 ILE A C 1
ATOM 582 O O . ILE A 1 75 ? 5.098 0.497 2.082 1.00 84.56 75 ILE A O 1
ATOM 586 N N . SER A 1 76 ? 4.949 -1.302 3.427 1.00 77.88 76 SER A N 1
ATOM 587 C CA . SER A 1 76 ? 6.368 -1.420 3.724 1.00 77.88 76 SER A CA 1
ATOM 588 C C . SER A 1 76 ? 6.942 -2.595 2.953 1.00 77.88 76 SER A C 1
ATOM 590 O O . SER A 1 76 ? 6.588 -3.750 3.184 1.00 77.88 76 SER A O 1
ATOM 592 N N . PHE A 1 77 ? 7.879 -2.298 2.065 1.00 73.00 77 PHE A N 1
ATOM 593 C CA . PHE A 1 77 ? 8.700 -3.314 1.422 1.00 73.00 77 PHE A CA 1
ATOM 594 C C . PHE A 1 77 ? 9.936 -3.548 2.292 1.00 73.00 77 PHE A C 1
ATOM 596 O O . PHE A 1 77 ? 10.579 -2.583 2.709 1.00 73.00 77 PHE A O 1
ATOM 603 N N . SER A 1 78 ? 10.277 -4.807 2.578 1.00 59.88 78 SER A N 1
ATOM 604 C CA . SER A 1 78 ? 11.388 -5.179 3.472 1.00 59.88 78 SER A CA 1
ATOM 605 C C . SER A 1 78 ? 12.739 -4.584 3.056 1.00 59.88 78 SER A C 1
ATOM 607 O O . SER A 1 78 ? 13.567 -4.286 3.912 1.00 59.88 78 SER A O 1
ATOM 609 N N . LEU A 1 79 ? 12.946 -4.355 1.756 1.00 55.19 79 LEU A N 1
ATOM 610 C CA . LEU A 1 79 ? 14.133 -3.689 1.203 1.00 55.19 79 LEU A CA 1
ATOM 611 C C . LEU A 1 79 ? 13.884 -2.243 0.742 1.00 55.19 79 LEU A C 1
ATOM 613 O O . LEU A 1 79 ? 14.792 -1.598 0.215 1.00 55.19 79 LEU A O 1
ATOM 617 N N . GLY A 1 80 ? 12.674 -1.724 0.974 1.00 54.88 80 GLY A N 1
ATOM 618 C CA . GLY A 1 80 ? 12.187 -0.446 0.462 1.00 54.88 80 GLY A CA 1
ATOM 619 C C . GLY A 1 80 ? 11.903 -0.461 -1.045 1.00 54.88 80 GLY A C 1
ATOM 620 O O . GLY A 1 80 ? 12.410 -1.300 -1.787 1.00 54.88 80 GLY A O 1
ATOM 621 N N . LEU A 1 81 ? 11.128 0.518 -1.524 1.00 56.41 81 LEU A N 1
ATOM 622 C CA . LEU A 1 81 ? 11.128 0.902 -2.943 1.00 56.41 81 LEU A CA 1
ATOM 623 C C . LEU A 1 81 ? 12.375 1.753 -3.190 1.00 56.41 81 LEU A C 1
ATOM 625 O O . LEU A 1 81 ? 12.315 2.971 -3.347 1.00 56.41 81 LEU A O 1
ATOM 629 N N . GLY A 1 82 ? 13.538 1.123 -3.060 1.00 50.50 82 GLY A N 1
ATOM 630 C CA . GLY A 1 82 ? 14.808 1.805 -3.187 1.00 50.50 82 GLY A CA 1
ATOM 631 C C . GLY A 1 82 ? 15.069 2.174 -4.638 1.00 50.50 82 GLY A C 1
ATOM 632 O O . GLY A 1 82 ? 15.757 1.429 -5.317 1.00 50.50 82 GLY A O 1
ATOM 633 N N . PHE A 1 83 ? 14.682 3.383 -5.058 1.00 49.72 83 PHE A N 1
ATOM 634 C CA . PHE A 1 83 ? 15.221 4.060 -6.255 1.00 49.72 83 PHE A C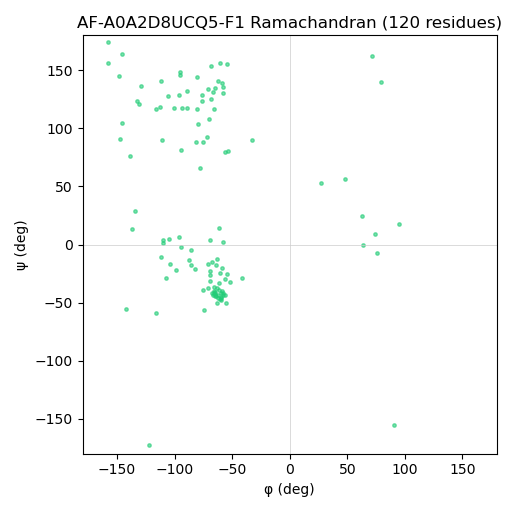A 1
ATOM 635 C C . PHE A 1 83 ? 16.743 4.327 -6.163 1.00 49.72 83 PHE A C 1
ATOM 637 O O . PHE A 1 83 ? 17.299 5.138 -6.899 1.00 49.72 83 PHE A O 1
ATOM 644 N N . THR A 1 84 ? 17.430 3.686 -5.218 1.00 45.38 84 THR A N 1
ATOM 645 C CA . THR A 1 84 ? 18.862 3.785 -4.988 1.00 45.38 84 THR A CA 1
ATOM 646 C C . THR A 1 84 ? 19.574 2.974 -6.053 1.00 45.38 84 THR A C 1
ATOM 648 O O . THR A 1 84 ? 19.229 1.811 -6.261 1.00 45.38 84 THR A O 1
ATOM 651 N N . GLU A 1 85 ? 20.542 3.608 -6.706 1.00 44.28 85 GLU A N 1
ATOM 652 C CA . GLU A 1 85 ? 21.331 3.126 -7.837 1.00 44.28 85 GLU A CA 1
ATOM 653 C C . GLU A 1 85 ? 21.596 1.614 -7.826 1.00 44.28 85 GLU A C 1
ATOM 655 O O . GLU A 1 85 ? 22.574 1.120 -7.278 1.00 44.28 85 GLU A O 1
ATOM 660 N N . SER A 1 86 ? 20.689 0.860 -8.447 1.00 49.06 86 SER A N 1
ATOM 661 C CA . SER A 1 86 ? 20.948 -0.516 -8.852 1.00 49.06 86 SER A CA 1
ATOM 662 C C . SER A 1 86 ? 21.833 -0.441 -10.093 1.00 49.06 86 SER A C 1
ATOM 664 O O . SER A 1 86 ? 21.472 0.239 -11.058 1.00 49.06 86 SER A O 1
ATOM 666 N N . SER A 1 87 ? 22.995 -1.086 -10.047 1.00 49.62 87 SER A N 1
ATOM 667 C CA . SER A 1 87 ? 23.976 -1.139 -11.138 1.00 49.62 87 SER A CA 1
ATOM 668 C C . SER A 1 87 ? 23.450 -1.850 -12.392 1.00 49.62 87 SER A C 1
ATOM 670 O O . SER A 1 87 ? 23.970 -1.609 -13.476 1.00 49.62 87 SER A O 1
ATOM 672 N N . ASP A 1 88 ? 22.372 -2.632 -12.263 1.00 52.47 88 ASP A N 1
ATOM 673 C CA . ASP A 1 88 ? 21.697 -3.311 -13.368 1.00 52.47 88 ASP A CA 1
ATOM 674 C C . ASP A 1 88 ? 20.295 -2.721 -13.600 1.00 52.47 88 ASP A C 1
ATOM 676 O O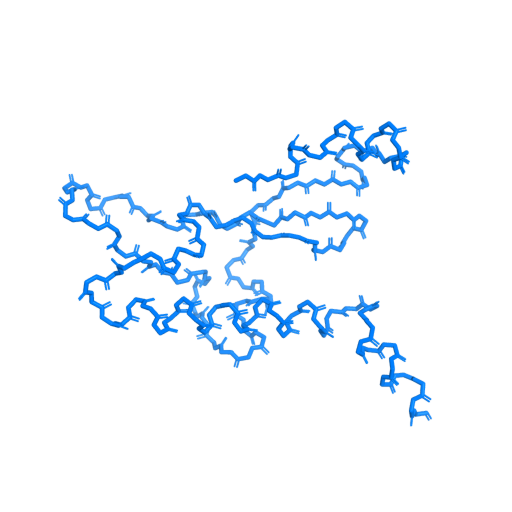 . ASP A 1 88 ? 19.413 -2.760 -12.740 1.00 52.47 88 ASP A O 1
ATOM 680 N N . GLY A 1 89 ? 20.069 -2.152 -14.788 1.00 49.97 89 GLY A N 1
ATOM 681 C CA . GLY A 1 89 ? 18.850 -1.403 -15.134 1.00 49.97 89 GLY A CA 1
ATOM 682 C C . GLY A 1 89 ? 17.532 -2.199 -15.123 1.00 49.97 89 GLY A C 1
ATOM 683 O O . GLY A 1 89 ? 16.465 -1.588 -15.140 1.00 49.97 89 GLY A O 1
ATOM 684 N N . GLN A 1 90 ? 17.576 -3.535 -15.060 1.00 53.06 90 GLN A N 1
ATOM 685 C CA . GLN A 1 90 ? 16.384 -4.400 -15.028 1.00 53.06 90 GLN A CA 1
ATOM 686 C C . GLN A 1 90 ? 15.627 -4.319 -13.690 1.00 53.06 90 GLN A C 1
ATOM 688 O O . GLN A 1 90 ? 14.393 -4.275 -13.681 1.00 53.06 90 GLN A O 1
ATOM 693 N N . ASP A 1 91 ? 16.343 -4.205 -12.567 1.00 60.88 91 ASP A N 1
ATOM 694 C CA . ASP A 1 91 ? 15.728 -4.111 -11.236 1.00 60.88 91 ASP A CA 1
ATOM 695 C C . ASP A 1 91 ? 14.993 -2.774 -11.049 1.00 60.88 91 ASP A C 1
ATOM 697 O O . ASP A 1 91 ? 13.946 -2.722 -10.399 1.00 60.88 91 ASP A O 1
ATOM 701 N N . LYS A 1 92 ? 15.473 -1.700 -11.694 1.00 65.19 92 LYS A N 1
ATOM 702 C CA . LYS A 1 92 ? 14.822 -0.380 -11.665 1.00 65.19 92 LYS A CA 1
ATOM 703 C C . LYS A 1 92 ? 13.466 -0.387 -12.367 1.00 65.19 92 LYS A C 1
ATOM 705 O O . LYS A 1 92 ? 12.504 0.160 -11.832 1.00 65.19 92 LYS A O 1
ATOM 710 N N . LEU A 1 93 ? 13.365 -1.028 -13.536 1.00 72.19 93 LEU A N 1
ATOM 711 C CA . LEU A 1 93 ? 12.111 -1.079 -14.292 1.00 72.19 93 LEU A CA 1
ATOM 712 C C . LEU A 1 93 ? 11.013 -1.803 -13.501 1.00 72.19 93 LEU A C 1
ATOM 714 O O . LEU A 1 93 ? 9.905 -1.283 -13.381 1.00 72.19 93 LEU A O 1
ATOM 718 N N . ARG A 1 94 ? 11.325 -2.958 -12.896 1.00 74.06 94 ARG A N 1
ATOM 719 C CA . ARG A 1 94 ? 10.355 -3.712 -12.081 1.00 74.06 94 ARG A CA 1
ATOM 720 C C . ARG A 1 94 ? 9.936 -2.966 -10.815 1.00 74.06 94 ARG A C 1
ATOM 722 O O . ARG A 1 94 ? 8.766 -3.008 -10.445 1.00 74.06 94 ARG A O 1
ATOM 729 N N . GLN A 1 95 ? 10.848 -2.237 -10.174 1.00 73.25 95 GLN A N 1
ATOM 730 C CA . GLN A 1 95 ? 10.507 -1.382 -9.033 1.00 73.25 95 GLN A CA 1
ATOM 731 C C . GLN A 1 95 ? 9.589 -0.218 -9.437 1.00 73.25 95 GLN A C 1
ATOM 733 O O . GLN A 1 95 ? 8.631 0.077 -8.724 1.00 73.25 95 GLN A O 1
ATOM 738 N N . MET A 1 96 ? 9.823 0.413 -10.596 1.00 77.38 96 MET A N 1
ATOM 739 C CA . MET A 1 96 ? 8.938 1.462 -11.124 1.00 77.38 96 MET A CA 1
ATOM 740 C C . MET A 1 96 ? 7.552 0.913 -11.471 1.00 77.38 96 MET A C 1
ATOM 742 O O . MET A 1 96 ? 6.548 1.529 -11.127 1.00 77.38 96 MET A O 1
ATOM 746 N N . GLN A 1 97 ? 7.485 -0.265 -12.091 1.00 82.81 97 GLN A N 1
ATOM 747 C CA . GLN A 1 97 ? 6.225 -0.962 -12.350 1.00 82.81 97 GLN A CA 1
ATOM 748 C C . GLN A 1 97 ? 5.456 -1.241 -11.046 1.00 82.81 97 GLN A C 1
ATOM 750 O O . GLN A 1 97 ? 4.252 -1.001 -10.983 1.00 82.81 97 GLN A O 1
ATOM 755 N N . MET A 1 98 ? 6.146 -1.655 -9.977 1.00 82.94 98 MET A N 1
ATOM 756 C CA . MET A 1 98 ? 5.518 -1.842 -8.666 1.00 82.94 98 MET A CA 1
ATOM 757 C C . MET A 1 98 ? 5.022 -0.516 -8.073 1.00 82.94 98 MET A C 1
ATOM 759 O O . MET A 1 98 ? 3.913 -0.454 -7.550 1.00 82.94 98 MET A O 1
ATOM 763 N N . ALA A 1 99 ? 5.799 0.564 -8.180 1.00 81.75 99 ALA A N 1
ATOM 764 C CA . ALA A 1 99 ? 5.366 1.886 -7.728 1.00 81.75 99 ALA A CA 1
ATOM 765 C C . ALA A 1 99 ? 4.096 2.353 -8.463 1.00 81.75 99 ALA A C 1
ATOM 767 O O . ALA A 1 99 ? 3.169 2.857 -7.828 1.00 81.75 99 ALA A O 1
ATOM 768 N N . ILE A 1 100 ? 4.018 2.122 -9.779 1.00 87.62 100 ILE A N 1
ATOM 769 C CA . ILE A 1 100 ? 2.820 2.397 -10.585 1.00 87.62 100 ILE A CA 1
ATOM 770 C C . ILE A 1 100 ? 1.632 1.594 -10.057 1.00 87.62 100 ILE A C 1
ATOM 772 O O . ILE A 1 100 ? 0.574 2.169 -9.810 1.00 87.62 100 ILE A O 1
ATOM 776 N N . ASN A 1 101 ? 1.810 0.300 -9.801 1.00 88.62 101 ASN A N 1
ATOM 777 C CA . ASN A 1 101 ? 0.754 -0.531 -9.241 1.00 88.62 101 ASN A CA 1
ATOM 778 C C . ASN A 1 101 ? 0.233 -0.024 -7.887 1.00 88.62 101 ASN A C 1
ATOM 780 O O . ASN A 1 101 ? -0.981 -0.003 -7.672 1.00 88.62 101 ASN A O 1
ATOM 784 N N . VAL A 1 102 ? 1.125 0.397 -6.979 1.00 87.38 102 VAL A N 1
ATOM 785 C CA . VAL A 1 102 ? 0.734 0.970 -5.678 1.00 87.38 102 VAL A CA 1
ATOM 786 C C . VAL A 1 102 ? -0.117 2.221 -5.876 1.00 87.38 102 VAL A C 1
ATOM 788 O O . VAL A 1 102 ? -1.159 2.354 -5.236 1.00 87.38 102 VAL A O 1
ATOM 791 N N . ILE A 1 103 ? 0.289 3.116 -6.783 1.00 88.12 103 ILE A N 1
ATOM 792 C CA . ILE A 1 103 ? -0.458 4.342 -7.093 1.00 88.12 103 ILE A CA 1
ATOM 793 C C . ILE A 1 103 ? -1.832 3.993 -7.672 1.00 88.12 103 ILE A C 1
ATOM 795 O O . ILE A 1 103 ? -2.844 4.489 -7.181 1.00 88.12 103 ILE A O 1
ATOM 799 N N . VAL A 1 104 ? -1.887 3.113 -8.676 1.00 90.06 104 VAL A N 1
ATOM 800 C CA . VAL A 1 104 ? -3.145 2.700 -9.314 1.00 90.06 104 VAL A CA 1
ATOM 801 C C . VAL A 1 104 ? -4.078 2.057 -8.295 1.00 90.06 104 VAL A C 1
ATOM 803 O O . VAL A 1 104 ? -5.240 2.445 -8.212 1.00 90.06 104 VAL A O 1
ATOM 806 N N . TYR A 1 105 ? -3.578 1.148 -7.458 1.00 90.50 105 TYR A N 1
ATOM 807 C CA . TYR A 1 105 ? -4.373 0.524 -6.401 1.00 90.50 105 TYR A CA 1
ATOM 808 C C . TYR A 1 105 ? -4.898 1.567 -5.405 1.00 90.50 105 TYR A C 1
ATOM 810 O O . TYR A 1 105 ? -6.089 1.610 -5.114 1.00 90.50 105 TYR A O 1
ATOM 818 N N . ALA A 1 106 ? -4.047 2.479 -4.930 1.00 88.06 106 ALA A N 1
ATOM 819 C CA . ALA A 1 106 ? -4.457 3.521 -3.990 1.00 88.06 106 ALA A CA 1
ATOM 820 C C . ALA A 1 106 ? -5.533 4.461 -4.563 1.00 88.06 106 ALA A C 1
ATOM 822 O O . ALA A 1 106 ? -6.387 4.940 -3.808 1.00 88.06 106 ALA A O 1
ATOM 823 N N . LEU A 1 107 ? -5.498 4.711 -5.876 1.00 86.31 107 LEU A N 1
ATOM 824 C CA . LEU A 1 107 ? -6.467 5.537 -6.596 1.00 86.31 107 LEU A CA 1
ATOM 825 C C . LEU A 1 107 ? -7.747 4.795 -6.978 1.00 86.31 107 LEU A C 1
ATOM 827 O O . LEU A 1 107 ? -8.736 5.461 -7.252 1.00 86.31 107 LEU A O 1
ATOM 831 N N . THR A 1 108 ? -7.736 3.465 -7.031 1.00 85.25 108 THR A N 1
ATOM 832 C CA . THR A 1 108 ? -8.879 2.655 -7.491 1.00 85.25 108 THR A CA 1
ATOM 833 C C . THR A 1 108 ? -9.527 1.838 -6.383 1.00 85.25 108 THR A C 1
ATOM 835 O O . THR A 1 108 ? -10.632 1.345 -6.588 1.00 85.25 108 THR A O 1
ATOM 838 N N . GLN A 1 109 ? -8.900 1.743 -5.207 1.00 83.06 109 GLN A N 1
ATOM 839 C CA . GLN A 1 109 ? -9.483 1.110 -4.025 1.00 83.06 109 GLN A CA 1
ATOM 840 C C . GLN A 1 109 ? -10.846 1.713 -3.676 1.00 83.06 109 GLN A C 1
ATOM 842 O O . GLN A 1 109 ? -11.122 2.893 -3.952 1.00 83.06 109 GLN A O 1
ATOM 847 N N . GLU A 1 110 ? -11.661 0.915 -2.994 1.00 74.06 110 GLU A N 1
ATOM 848 C CA . GLU A 1 110 ? -12.991 1.329 -2.581 1.00 74.06 110 GLU A CA 1
ATOM 849 C C . GLU A 1 110 ? -12.978 2.580 -1.698 1.00 74.06 110 GLU A C 1
ATOM 851 O O . GLU A 1 110 ? -12.184 2.722 -0.766 1.00 74.06 110 GLU A O 1
ATOM 856 N N . GLY A 1 111 ? -13.817 3.558 -2.050 1.00 68.12 111 GLY A N 1
ATOM 857 C CA . GLY A 1 111 ? -13.894 4.832 -1.335 1.00 68.12 111 GLY A CA 1
ATOM 858 C C . GLY A 1 111 ? -12.723 5.795 -1.582 1.00 68.12 111 GLY A C 1
ATOM 859 O O . GLY A 1 111 ? -12.647 6.826 -0.904 1.00 68.12 111 GLY A O 1
ATOM 860 N N . SER A 1 112 ? -11.837 5.508 -2.544 1.00 70.25 112 SER A N 1
ATOM 861 C CA . SER A 1 112 ? -10.866 6.474 -3.078 1.00 70.25 112 SER A CA 1
ATOM 862 C C . SER A 1 112 ? -11.558 7.686 -3.718 1.00 70.25 112 SER A C 1
ATOM 864 O O . SER A 1 112 ? -12.708 7.616 -4.157 1.00 70.25 112 SER A O 1
ATOM 866 N N . MET A 1 113 ? -10.856 8.824 -3.788 1.00 68.50 113 MET A N 1
ATOM 867 C CA . MET A 1 113 ? -11.403 10.039 -4.410 1.00 68.50 113 MET A CA 1
ATOM 868 C C . MET A 1 113 ? -11.793 9.800 -5.872 1.00 68.50 113 MET A C 1
ATOM 870 O O . MET A 1 113 ? -12.848 10.259 -6.293 1.00 68.50 113 MET A O 1
ATOM 874 N N . THR A 1 114 ? -10.990 9.038 -6.621 1.00 62.75 114 THR A N 1
ATOM 875 C CA . THR A 1 114 ? -11.272 8.710 -8.023 1.00 62.75 114 THR A CA 1
ATOM 876 C C . THR A 1 114 ? -12.542 7.877 -8.164 1.00 62.75 114 THR A C 1
ATOM 878 O O . THR A 1 114 ? -13.373 8.203 -9.004 1.00 62.75 114 THR A O 1
ATOM 881 N N . GLN A 1 115 ? -12.750 6.853 -7.326 1.00 63.12 115 GLN A N 1
ATOM 882 C CA . GLN A 1 115 ? -14.006 6.100 -7.351 1.00 63.12 115 GLN A CA 1
ATOM 883 C C . GLN A 1 115 ? -15.215 6.974 -7.006 1.00 63.12 115 GLN A C 1
ATOM 885 O O . GLN A 1 115 ? -16.234 6.895 -7.684 1.00 63.12 115 GLN A O 1
ATOM 890 N N . ARG A 1 116 ? -15.106 7.828 -5.980 1.00 65.06 116 ARG A N 1
ATOM 891 C CA . ARG A 1 116 ? -16.195 8.746 -5.605 1.00 65.06 116 ARG A CA 1
ATOM 892 C C . ARG A 1 116 ? -16.520 9.718 -6.737 1.00 65.06 116 ARG A C 1
ATOM 894 O O . ARG A 1 116 ? -17.685 9.990 -6.985 1.00 65.06 116 ARG A O 1
ATOM 901 N N . LEU A 1 117 ? -15.504 10.214 -7.443 1.00 62.84 117 LEU A N 1
ATOM 902 C CA . LEU A 1 117 ? -15.687 11.053 -8.627 1.00 62.84 117 LEU A CA 1
ATOM 903 C C . LEU A 1 117 ? -16.369 10.283 -9.764 1.00 62.84 117 LEU A C 1
ATOM 905 O O . LEU A 1 117 ? -17.312 10.807 -10.342 1.00 62.84 117 LEU A O 1
ATOM 909 N N . MET A 1 118 ? -15.968 9.039 -10.043 1.00 62.66 118 MET A N 1
ATOM 910 C CA . MET A 1 118 ? -16.644 8.213 -11.055 1.00 62.66 118 MET A CA 1
ATOM 911 C C . MET A 1 118 ? -18.103 7.906 -10.687 1.00 62.66 118 MET A C 1
ATOM 913 O O . MET A 1 118 ? -18.959 7.923 -11.561 1.00 62.66 118 MET A O 1
ATOM 917 N N . GLN A 1 119 ? -18.405 7.678 -9.406 1.00 63.78 119 GLN A N 1
ATOM 918 C CA . GLN A 1 119 ? -19.776 7.461 -8.925 1.00 63.78 119 GLN A CA 1
ATOM 919 C C . GLN A 1 119 ? -20.655 8.719 -8.993 1.00 63.78 119 GLN A C 1
ATOM 921 O O . GLN A 1 119 ? -21.870 8.588 -9.024 1.00 63.78 119 GLN A O 1
ATOM 926 N N . MET A 1 120 ? -20.070 9.922 -9.011 1.00 61.25 120 MET A N 1
ATOM 927 C CA . MET A 1 120 ? -20.805 11.187 -9.178 1.00 61.25 120 MET A CA 1
ATOM 928 C C . MET A 1 120 ? -21.018 11.584 -10.648 1.00 61.25 120 MET A C 1
ATOM 930 O O . MET A 1 120 ? -21.770 12.516 -10.918 1.00 61.25 120 MET A O 1
ATOM 934 N N . VAL A 1 121 ? -20.323 10.934 -11.587 1.00 58.66 121 VAL A N 1
ATOM 935 C CA . VAL A 1 121 ? -20.413 11.199 -13.037 1.00 58.66 121 VAL A CA 1
ATOM 936 C C . VAL A 1 121 ? -21.414 10.254 -13.728 1.00 58.66 121 VAL A C 1
ATOM 938 O O . VAL A 1 121 ? -21.665 10.392 -14.923 1.00 58.66 121 VAL A O 1
ATOM 941 N N . ASN A 1 122 ? -22.019 9.334 -12.974 1.00 50.50 122 ASN A N 1
ATOM 942 C CA . ASN A 1 122 ? -23.033 8.381 -13.430 1.00 50.50 122 ASN A CA 1
ATOM 943 C C . ASN A 1 122 ? -24.386 8.678 -12.774 1.00 50.50 122 ASN A C 1
ATOM 945 O O . ASN A 1 122 ? -25.419 8.392 -13.415 1.00 50.50 122 ASN A O 1
#

Radius of gyration: 16.56 Å; Cα contacts (8 Å, |Δi|>4): 145; chains: 1; bounding box: 50×30×36 Å

Secondary structure (DSSP, 8-state):
--GGGGHHHHHHTT---BTTTEEEEEPPTT-GGGTSSS--TTSS--------S-TT--TTS-EEEEEETTEEEEEEETT----S--SSHHHHHHHHHHHHHHHHHHHHSTT-HHHHHHHH--

=== Feature glossary ===
The record interleaves many kinds of information about one protein. Here is eac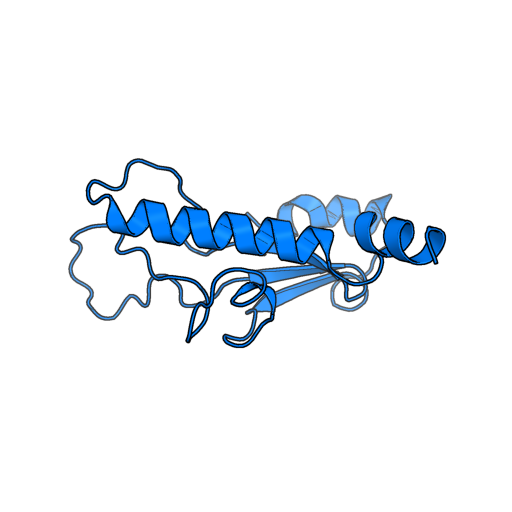h kind framed as the question it answers.

Q: What does the local fold look like, residue by residue?
A: A 3Di character summarizes, for each residue, the relative orientation of the Cα frame of its nearest spatial neighbor. Because it encodes fold topology rather than chemistry, 3Di alignments detect remote structural similarity that sequence alignment misses.

Q: Which residues are in helices, strands, or loops?
A: Secondary structure is the local, repeating backbone conformation. DSSP classifies it into eight states by reading the hydrogen-bond network: three helix types (H, G, I), two β types (E, B), two non-regular types (T, S), and unstructured coil (-).

Q: How big and how compact is the whole molecule?
A: Three whole-structure scalars: the radius of gyration (RMS distance of Cα from centroid, in Å), the count of Cα–Cα contacts (pairs closer than 8 Å and separated by more than four residues in sequence — i.e. tertiary, not local, contacts), and the bounding-box dimensions. Together they distinguish compact globular folds from extended fibres or disordered chains.

Q: How confident is the AlphaFold model at each residue?
A: For AlphaFold models, the B-factor field carries pLDDT — the model's own estimate of local accuracy on a 0–100 scale. Regions with pLDDT<50 should be treated as essentially unmodeled; they often correspond to intrinsically disordered segments.

Q: What family and function is it annotated with?
A: Functional annotations link the protein to curated databases. InterPro entries identify conserved domains and families by matching the sequence against member-database signatures (Pfam, PROSITE, CDD, …). Gene Ontology (GO) terms describe molecular function, biological process, and cellular component in a controlled vocabulary. CATH places the structure in a hierarchical fold classification (Class/Architecture/Topology/Homologous-superfamily). The organism is the source species.

Q: What known structures does this most resemble?
A: Nearest PDB neighbors are the top structural matches found by Foldseek when searching this structure against the entire Protein Data Bank. Each hit reports a TM-score (0 to 1; >0.5 almost always implies the same fold) and an E-value. These are *structural* homologs — they may share no detectable sequence similarity.

Q: Which residues are buried vs exposed?
A: Solvent-accessible surface area (SASA) is the area in Å² traced out by the centre of a 1.4 Å probe sphere (a water molecule) rolled over the protein's van der Waals surface (Shrake–Rupley / Lee–Richards construction). Buried residues have near-zero SASA; fully exposed residues can exceed 200 Å². The total SASA scales roughly with the number of surface residues.

Q: What are the backbone torsion angles?
A: φ (phi) and ψ (psi) are the two rotatable backbone dihedrals per residue: φ is the C(i-1)–N–Cα–C torsion, ψ is the N–Cα–C–N(i+1) torsion, both in degrees on (−180°, 180°]. α-helical residues cluster near (−60°, −45°); β-strand residues near (−120°, +130°). A Ramachandran plot is simply a scatter of (φ, ψ) for every residue.

Q: Are the domains correctly placed relative to each other?
A: Predicted aligned error is AlphaFold's pairwise confidence. Unlike pLDDT (per-residue), PAE is per-residue-pair and captures whether two parts of the structure are correctly placed relative to each other. Units are ångströms of expected positional error.

Q: What if only a Cα trace is available?
A: P-SEA three-state annotation labels each residue as helix, strand, or coil based purely on the geometry of the Cα trace. It serves as a fallback when the full backbone (and thus DSSP) is unavailable.

Q: What is the amino-acid chain?
A: This is the polypeptide sequence — one letter per residue, N-terminus first. Length ranges from a few dozen residues for small domains to over a thousand for large multi-domain proteins.

Q: What do the rendered images show?
A: The six renders are orthographic views along the three Cartesian axes in both directions. Representation (cartoon, sticks, or surface) and color scheme (sequence-rainbow or by-chain) vary across proteins so the training set covers all the common visualization conventions.

Q: What do the diagnostic plots show?
A: Plot images: a contact map (which residues are close in 3D, as an N×N binary image), a Ramachandran scatter (backbone torsion angles, revealing secondary-structure composition at a glance), and — for AlphaFold structures — a PAE heatmap (pairwise prediction confidence).

Q: How mobile is each atom in the crystal?
A: B-factor (Debye–Waller factor) reflects atomic displacement in the crystal lattice. It is an experimental observable (units Å²), not a prediction; low values mean the atom is pinned down, high values mean it moves or is heterogeneous across the crystal.

Q: Where is each backbone atom in 3D?
A: The mmCIF table is the protein's shape written out atom by atom. For each backbone N, Cα, C, and carbonyl O, it records an (x, y, z) coordinate triple in Å plus the residue type, chain letter, and residue number.